Protein AF-A0A8S3KAW4-F1 (afdb_monomer_lite)

Radius of gyration: 13.32 Å; chains: 1; bounding box: 30×29×33 Å

Foldseek 3Di:
DQPPDDDPVSVVVVVVCCVVPVVQQLDFDPDQAFGQDGPLLVCLVVLPLVVNCVCQPDPSNVVCNVSQLPTFRPHPCCDPPHPHPQGGGSLSSCVSVVNVSNNVSSVVSPHDD

Organism: NCBI:txid392030

InterPro domains:
  IPR002110 Ankyrin repeat [PF12796] (11-111)
  IPR002110 Ankyrin repeat [PS50088] (86-113)
  IPR002110 Ankyrin repeat [SM00248] (35-64)
  IPR002110 Ankyrin repeat [SM00248] (86-113)
  IPR024862 Transient receptor potential cation channel subfamily V [PTHR10582] (2-113)
  IPR036770 Ankyrin repeat-containing domain superfamily [G3DSA:1.25.40.20] (3-113)
  IPR036770 Ankyrin repeat-containing domain superfamily [SSF48403] (9-112)

Secondary structure (DSSP, 8-state):
-----SSHHHHHHHHHHHHH-GGGGGPPP-SGGGTT--HHHHHHHTT-HHHHHHHHHSTTTGGGHHHHHT----SGGGSTTSTT---SSHHHHHHHTT-HHHHHHHHHTT---

Structure (mmCIF, N/CA/C/O backbone):
data_AF-A0A8S3KAW4-F1
#
_entry.id   AF-A0A8S3KAW4-F1
#
loop_
_atom_site.group_PDB
_atom_site.id
_atom_site.type_symbol
_atom_site.label_atom_id
_atom_site.label_alt_id
_atom_site.label_comp_id
_atom_site.label_asym_id
_atom_site.label_entity_id
_atom_site.label_seq_id
_atom_site.pdbx_PDB_ins_code
_atom_site.Cartn_x
_atom_site.Cartn_y
_atom_site.Cartn_z
_atom_site.occupancy
_atom_site.B_iso_or_equiv
_atom_site.auth_seq_id
_atom_site.auth_comp_id
_atom_site.auth_asym_id
_atom_site.auth_atom_id
_atom_site.pdbx_PDB_model_num
ATOM 1 N N . MET A 1 1 ? 3.262 -14.553 3.737 1.00 49.53 1 MET A N 1
ATOM 2 C CA . MET A 1 1 ? 2.425 -13.396 3.367 1.00 49.53 1 MET A CA 1
ATOM 3 C C . MET A 1 1 ? 0.978 -13.836 3.467 1.00 49.53 1 MET A C 1
ATOM 5 O O . MET A 1 1 ? 0.661 -14.893 2.932 1.00 49.53 1 MET A O 1
ATOM 9 N N . LEU A 1 2 ? 0.153 -13.136 4.248 1.00 50.53 2 LEU A N 1
ATOM 10 C CA . LEU A 1 2 ? -1.252 -13.494 4.440 1.00 50.53 2 LEU A CA 1
ATOM 11 C C . LEU A 1 2 ? -1.957 -13.409 3.080 1.00 50.53 2 LEU A C 1
ATOM 13 O O . LEU A 1 2 ? -2.076 -12.330 2.504 1.00 50.53 2 LEU A O 1
ATOM 17 N N . PHE A 1 3 ? -2.363 -14.551 2.533 1.00 52.41 3 PHE A N 1
ATOM 18 C CA . PHE A 1 3 ? -3.061 -14.595 1.257 1.00 52.41 3 PHE A CA 1
ATOM 19 C C . PHE A 1 3 ? -4.471 -14.024 1.445 1.00 52.41 3 PHE A C 1
ATOM 21 O O . PHE A 1 3 ? -5.386 -14.722 1.873 1.00 52.41 3 PHE A O 1
ATOM 28 N N . LEU A 1 4 ? -4.661 -12.753 1.090 1.00 55.81 4 LEU A N 1
ATOM 29 C CA . LEU A 1 4 ? -5.975 -12.137 0.875 1.00 55.81 4 LEU A CA 1
ATOM 30 C C . LEU A 1 4 ? -6.621 -12.676 -0.420 1.00 55.81 4 LEU A C 1
ATOM 32 O O . LEU A 1 4 ? -7.003 -11.894 -1.291 1.00 55.81 4 LEU A O 1
ATOM 36 N N . TYR A 1 5 ? -6.669 -13.999 -0.624 1.00 58.09 5 TYR A N 1
ATOM 37 C CA . TYR A 1 5 ? -7.032 -14.562 -1.926 1.00 58.09 5 TYR A CA 1
ATOM 38 C C . TYR A 1 5 ? -8.066 -15.687 -1.876 1.00 58.09 5 TYR A C 1
ATOM 40 O O . TYR A 1 5 ? -7.957 -16.621 -1.092 1.00 58.09 5 TYR A O 1
ATOM 48 N N . GLY A 1 6 ? -9.026 -15.606 -2.804 1.00 64.31 6 GLY A N 1
ATOM 49 C CA . GLY A 1 6 ? -9.788 -16.738 -3.334 1.00 64.31 6 GLY A CA 1
ATOM 50 C C . GLY A 1 6 ? -11.280 -16.709 -3.025 1.00 64.31 6 GLY A C 1
ATOM 51 O O . GLY A 1 6 ? -12.092 -16.865 -3.932 1.00 64.31 6 GLY A O 1
ATOM 52 N N . THR A 1 7 ? -11.653 -16.499 -1.762 1.00 78.81 7 THR A N 1
ATOM 53 C CA . THR A 1 7 ? -13.055 -16.551 -1.312 1.00 78.81 7 THR A CA 1
ATOM 54 C C . THR A 1 7 ? -13.301 -15.610 -0.135 1.00 78.81 7 THR A C 1
ATOM 56 O O . THR A 1 7 ? -12.367 -15.185 0.547 1.00 78.81 7 THR A O 1
ATOM 59 N N . GLU A 1 8 ? -14.572 -15.327 0.148 1.00 82.94 8 GLU A N 1
ATOM 60 C CA . GLU A 1 8 ? -14.992 -14.574 1.336 1.00 82.94 8 GLU A CA 1
ATOM 61 C C . GLU A 1 8 ? -14.454 -15.193 2.638 1.00 82.94 8 GLU A C 1
ATOM 63 O O . GLU A 1 8 ? -14.041 -14.484 3.553 1.00 82.94 8 GLU A O 1
ATOM 68 N N . THR A 1 9 ? -14.345 -16.522 2.691 1.00 86.25 9 THR A N 1
ATOM 69 C CA . THR A 1 9 ? -13.764 -17.247 3.825 1.00 86.25 9 THR A CA 1
ATOM 70 C C . THR A 1 9 ? -12.313 -16.844 4.093 1.00 86.25 9 THR A C 1
ATOM 72 O O . THR A 1 9 ? -11.962 -16.574 5.240 1.00 86.25 9 THR A O 1
ATOM 75 N N . HIS A 1 10 ? -11.474 -16.754 3.056 1.00 84.50 10 HIS A N 1
ATOM 76 C CA . HIS A 1 10 ? -10.073 -16.347 3.212 1.00 84.50 10 HIS A CA 1
ATOM 77 C C . HIS A 1 10 ? -9.960 -14.896 3.692 1.00 84.50 10 HIS A C 1
ATOM 79 O O . HIS A 1 10 ? -9.129 -14.593 4.547 1.00 84.50 10 HIS A O 1
ATOM 85 N N . LEU A 1 11 ? -10.835 -14.009 3.205 1.00 83.31 11 LEU A N 1
ATOM 86 C CA . LEU A 1 11 ? -10.895 -12.619 3.667 1.00 83.31 11 LEU A CA 1
ATOM 87 C C . LEU A 1 11 ? -11.319 -12.522 5.135 1.00 83.31 11 LEU A C 1
ATOM 89 O O . LEU A 1 11 ? -10.726 -11.756 5.891 1.00 83.31 11 LEU A O 1
ATOM 93 N N . ASN A 1 12 ? -12.297 -13.320 5.560 1.00 88.00 12 ASN A N 1
ATOM 94 C CA . ASN A 1 12 ? -12.745 -13.345 6.951 1.00 88.00 12 ASN A CA 1
ATOM 95 C C . ASN A 1 12 ? -11.654 -13.879 7.887 1.00 88.00 12 ASN A C 1
ATOM 97 O O . ASN A 1 12 ? -11.420 -13.291 8.943 1.00 88.00 12 ASN A O 1
ATOM 101 N N . MET A 1 13 ? -10.929 -14.927 7.482 1.00 88.12 13 MET A N 1
ATOM 102 C CA . MET A 1 13 ? -9.766 -15.411 8.234 1.00 88.12 13 MET A CA 1
ATOM 103 C C . MET A 1 13 ? -8.660 -14.355 8.309 1.00 88.12 13 MET A C 1
ATOM 105 O O . MET A 1 13 ? -8.087 -14.139 9.374 1.00 88.12 13 MET A O 1
ATOM 109 N N . ALA A 1 14 ? -8.382 -13.664 7.203 1.00 87.19 14 ALA A N 1
ATOM 110 C CA . ALA A 1 14 ? -7.378 -12.611 7.172 1.00 87.19 14 ALA A CA 1
ATOM 111 C C . ALA A 1 14 ? -7.727 -11.448 8.110 1.00 87.19 14 ALA A C 1
ATOM 113 O O . ALA A 1 14 ? -6.889 -11.027 8.904 1.00 87.19 14 ALA A O 1
ATOM 114 N N . ARG A 1 15 ? -8.981 -10.981 8.077 1.00 88.62 15 ARG A N 1
ATOM 115 C CA . ARG A 1 15 ? -9.478 -9.952 9.001 1.00 88.62 15 ARG A CA 1
ATOM 116 C C . ARG A 1 15 ? -9.367 -10.399 10.450 1.00 88.62 15 ARG A C 1
ATOM 118 O O . ARG A 1 15 ? -8.877 -9.638 11.272 1.00 88.62 15 ARG A O 1
ATOM 125 N N . TYR A 1 16 ? -9.759 -11.637 10.754 1.00 91.62 16 TYR A N 1
ATOM 126 C CA . TYR A 1 16 ? -9.624 -12.189 12.099 1.00 91.62 16 TYR A CA 1
ATOM 127 C C . TYR A 1 16 ? -8.167 -12.160 12.580 1.00 91.62 16 TYR A C 1
ATOM 129 O O . TYR A 1 16 ? -7.899 -11.736 13.703 1.00 91.62 16 TYR A O 1
ATOM 137 N N . LEU A 1 17 ? -7.217 -12.566 11.733 1.00 90.69 17 LEU A N 1
ATOM 138 C CA . LEU A 1 17 ? -5.796 -12.541 12.080 1.00 90.69 17 LEU A CA 1
ATOM 139 C C . LEU A 1 17 ? -5.286 -11.118 12.305 1.00 90.69 17 LEU A C 1
ATOM 141 O O . LEU A 1 17 ? -4.579 -10.899 13.277 1.00 90.69 17 LEU A O 1
ATOM 145 N N . ILE A 1 18 ? -5.679 -10.155 11.474 1.00 91.69 18 ILE A N 1
ATOM 146 C CA . ILE A 1 18 ? -5.269 -8.752 11.626 1.00 91.69 18 ILE A CA 1
ATOM 147 C C . ILE A 1 18 ? -5.863 -8.134 12.900 1.00 91.69 18 ILE A C 1
ATOM 149 O O . ILE A 1 18 ? -5.145 -7.478 13.643 1.00 91.69 18 ILE A O 1
ATOM 153 N N . ILE A 1 19 ? -7.131 -8.411 13.216 1.00 92.25 19 ILE A N 1
ATOM 154 C CA . ILE A 1 19 ? -7.777 -7.913 14.441 1.00 92.25 19 ILE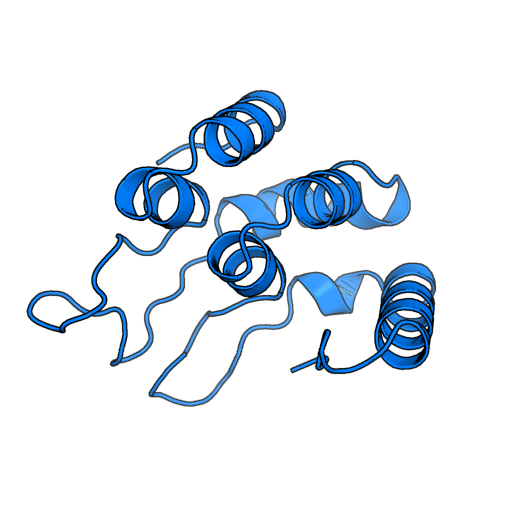 A CA 1
ATOM 155 C C . ILE A 1 19 ? -7.067 -8.441 15.697 1.00 92.25 19 ILE A C 1
ATOM 157 O O . ILE A 1 19 ? -6.862 -7.696 16.652 1.00 92.25 19 ILE A O 1
ATOM 161 N N . ASN A 1 20 ? -6.678 -9.720 15.704 1.00 93.81 20 ASN A N 1
ATOM 162 C CA . ASN A 1 20 ? -6.013 -10.338 16.857 1.00 93.81 20 ASN A CA 1
ATOM 163 C C . ASN A 1 20 ? -4.493 -10.090 16.887 1.00 93.81 20 ASN A C 1
ATOM 165 O O . ASN A 1 20 ? -3.879 -10.142 17.951 1.00 93.81 20 ASN A O 1
ATOM 169 N N . PHE A 1 21 ? -3.880 -9.831 15.731 1.00 92.94 21 PHE A N 1
ATOM 170 C CA . PHE A 1 21 ? -2.438 -9.669 15.546 1.00 92.94 21 PHE A CA 1
ATOM 171 C C . PHE A 1 21 ? -2.152 -8.518 14.565 1.00 92.94 21 PHE A C 1
ATOM 173 O O . PHE A 1 21 ? -1.679 -8.753 13.448 1.00 92.94 21 PHE A O 1
ATOM 180 N N . PRO A 1 22 ? -2.402 -7.257 14.953 1.00 90.81 22 PRO A N 1
ATOM 181 C CA . PRO A 1 22 ? -2.358 -6.125 14.024 1.00 90.81 22 PRO A CA 1
ATOM 182 C C . PRO A 1 22 ? -0.962 -5.861 13.451 1.00 90.81 22 PRO A C 1
ATOM 184 O O . PRO A 1 22 ? -0.845 -5.430 12.311 1.00 90.81 22 PRO A O 1
ATOM 187 N N . TYR A 1 23 ? 0.110 -6.255 14.153 1.00 90.31 23 TYR A N 1
ATOM 188 C CA . TYR A 1 23 ? 1.487 -6.191 13.636 1.00 90.31 23 TYR A CA 1
ATOM 189 C C . TYR A 1 23 ? 1.703 -6.972 12.326 1.00 90.31 23 TYR A C 1
ATOM 191 O O . TYR A 1 23 ? 2.710 -6.781 11.642 1.00 90.31 23 TYR A O 1
ATOM 199 N N . THR A 1 24 ? 0.788 -7.880 11.970 1.00 91.12 24 THR A N 1
ATOM 200 C CA . THR A 1 24 ? 0.881 -8.673 10.740 1.00 91.12 24 THR A CA 1
ATOM 201 C C . THR A 1 24 ? 0.749 -7.829 9.472 1.00 91.12 24 THR A C 1
ATOM 203 O O . THR A 1 24 ? 1.292 -8.223 8.440 1.00 91.12 24 THR A O 1
ATOM 206 N N . ILE A 1 25 ? 0.101 -6.658 9.532 1.00 92.31 25 ILE A N 1
ATOM 207 C CA . ILE A 1 25 ? -0.098 -5.785 8.360 1.00 92.31 25 ILE A CA 1
ATOM 208 C C . ILE A 1 25 ? 1.193 -5.110 7.886 1.00 92.31 25 ILE A C 1
ATOM 210 O O . ILE A 1 25 ? 1.292 -4.725 6.724 1.00 92.31 25 ILE A O 1
ATOM 214 N N . THR A 1 26 ? 2.203 -5.017 8.751 1.00 92.12 26 THR A N 1
ATOM 215 C CA . THR A 1 26 ? 3.505 -4.421 8.421 1.00 92.12 26 THR A CA 1
ATOM 216 C C . THR A 1 26 ? 4.587 -5.454 8.133 1.00 92.12 26 THR A C 1
ATOM 218 O O . THR A 1 26 ? 5.749 -5.106 7.928 1.00 92.12 26 THR A O 1
ATOM 221 N N . GLN A 1 27 ? 4.222 -6.738 8.098 1.00 92.81 27 GLN A N 1
ATOM 222 C CA . GLN A 1 27 ? 5.156 -7.801 7.754 1.00 92.81 27 GLN A CA 1
ATOM 223 C C . GLN A 1 27 ? 5.534 -7.712 6.281 1.00 92.81 27 GLN A C 1
ATOM 225 O O . GLN A 1 27 ? 4.686 -7.855 5.397 1.00 92.81 27 GLN A O 1
ATOM 230 N N . ILE A 1 28 ? 6.827 -7.521 6.043 1.00 93.25 28 ILE A N 1
ATOM 231 C CA . ILE A 1 28 ? 7.393 -7.458 4.704 1.00 93.25 28 ILE A CA 1
ATOM 232 C C . ILE A 1 28 ? 7.579 -8.853 4.111 1.00 93.25 28 ILE A C 1
ATOM 234 O O . ILE A 1 28 ? 7.846 -9.844 4.802 1.00 93.25 28 ILE A O 1
ATOM 238 N N . TYR A 1 29 ? 7.482 -8.931 2.793 1.00 92.06 29 TYR A N 1
ATOM 239 C CA . TYR A 1 29 ? 7.990 -10.069 2.057 1.00 92.06 29 TYR A CA 1
ATOM 240 C C . TYR A 1 29 ? 9.525 -10.051 2.085 1.00 92.06 29 TYR A C 1
ATOM 242 O O . TYR A 1 29 ? 10.153 -9.039 1.795 1.00 92.06 29 TYR A O 1
ATOM 250 N N . ASN A 1 30 ? 10.136 -11.178 2.459 1.00 91.38 30 ASN A N 1
ATOM 251 C CA . ASN A 1 30 ? 11.576 -11.259 2.748 1.00 91.38 30 ASN A CA 1
ATOM 252 C C . ASN A 1 30 ? 12.410 -11.881 1.617 1.00 91.38 30 ASN A C 1
ATOM 254 O O . ASN A 1 30 ? 13.610 -12.089 1.789 1.00 91.38 30 ASN A O 1
ATOM 258 N N . LYS A 1 31 ? 11.799 -12.258 0.489 1.00 91.75 31 LYS A N 1
ATOM 259 C CA . LYS A 1 31 ? 12.550 -12.793 -0.655 1.00 91.75 31 LYS A CA 1
ATOM 260 C C . LYS A 1 31 ? 12.854 -11.680 -1.641 1.00 91.75 31 LYS A C 1
ATOM 262 O O . LYS A 1 31 ? 12.057 -10.767 -1.805 1.00 91.75 31 LYS A O 1
ATOM 267 N N . GLU A 1 32 ? 13.988 -11.831 -2.311 1.00 91.69 32 GLU A N 1
ATOM 268 C CA . GLU A 1 32 ? 14.596 -10.848 -3.208 1.00 91.69 32 GLU A CA 1
ATOM 269 C C . GLU A 1 32 ? 13.630 -10.267 -4.251 1.00 91.69 32 GLU A C 1
ATOM 271 O O . GLU A 1 32 ? 13.658 -9.069 -4.508 1.00 91.69 32 GLU A O 1
ATOM 276 N N . GLU A 1 33 ? 12.742 -11.087 -4.815 1.00 90.69 33 GLU A N 1
ATOM 277 C CA . GLU A 1 33 ? 11.850 -10.670 -5.901 1.00 90.69 33 GLU A CA 1
ATOM 278 C C . GLU A 1 33 ? 10.870 -9.558 -5.495 1.00 90.69 33 GLU A C 1
ATOM 280 O O . GLU A 1 33 ? 10.806 -8.534 -6.170 1.00 90.69 33 GLU A O 1
ATOM 285 N N . TYR A 1 34 ? 10.177 -9.719 -4.364 1.00 91.81 34 TYR A N 1
ATOM 286 C CA . TYR A 1 34 ? 9.165 -8.774 -3.866 1.00 91.81 34 TYR A CA 1
ATOM 287 C C . TYR A 1 34 ? 9.550 -8.174 -2.512 1.00 91.81 34 TYR A C 1
ATOM 289 O O . TYR A 1 34 ? 8.689 -7.866 -1.692 1.00 91.81 34 TYR A O 1
ATOM 297 N N . TYR A 1 35 ? 10.849 -8.083 -2.230 1.00 93.94 35 TYR A N 1
ATOM 298 C CA . TYR A 1 35 ? 11.343 -7.627 -0.938 1.00 93.94 35 TYR A CA 1
ATOM 299 C C . TYR A 1 35 ? 10.698 -6.296 -0.516 1.00 93.94 35 TYR A C 1
ATOM 301 O O . TYR A 1 35 ? 10.559 -5.381 -1.329 1.00 93.94 35 TYR A O 1
ATOM 309 N N . GLY A 1 36 ? 10.282 -6.202 0.748 1.00 93.25 36 GLY A N 1
ATOM 310 C CA . GLY A 1 36 ? 9.668 -4.989 1.300 1.00 93.25 36 GLY A CA 1
ATOM 311 C C . GLY A 1 36 ? 8.174 -4.815 0.995 1.00 93.25 36 GLY A C 1
ATOM 312 O O . GLY A 1 36 ? 7.525 -3.969 1.607 1.00 93.25 36 GLY A O 1
ATOM 313 N N . GLU A 1 37 ? 7.586 -5.642 0.123 1.00 93.88 37 GLU A N 1
ATOM 314 C CA . GLU A 1 37 ? 6.144 -5.612 -0.135 1.00 93.88 37 GLU A CA 1
ATOM 315 C C . GLU A 1 37 ? 5.354 -5.989 1.133 1.00 93.88 37 GLU A C 1
ATOM 317 O O . GLU A 1 37 ? 5.677 -6.957 1.824 1.00 93.88 37 GLU A O 1
ATOM 322 N N . ILE A 1 38 ? 4.287 -5.238 1.416 1.00 94.00 38 ILE A N 1
ATOM 323 C CA . ILE A 1 38 ? 3.370 -5.455 2.547 1.00 94.00 38 ILE A CA 1
ATOM 324 C C . ILE A 1 38 ? 1.931 -5.606 2.047 1.00 94.00 38 ILE A C 1
ATOM 326 O O . ILE A 1 38 ? 1.636 -5.373 0.874 1.00 94.00 38 ILE A O 1
ATOM 330 N N . VAL A 1 39 ? 1.002 -5.943 2.947 1.00 93.44 39 VAL A N 1
ATOM 331 C CA . VAL A 1 39 ? -0.415 -6.157 2.600 1.00 93.44 39 VAL A CA 1
ATOM 332 C C . VAL A 1 39 ? -1.069 -4.937 1.935 1.00 93.44 39 VAL A C 1
ATOM 334 O O . VAL A 1 39 ? -1.925 -5.104 1.065 1.00 93.44 39 VAL A O 1
ATOM 337 N N . LEU A 1 40 ? -0.634 -3.720 2.285 1.00 95.00 40 LEU A N 1
ATOM 338 C CA . LEU A 1 40 ? -1.142 -2.489 1.683 1.00 95.00 40 LEU A CA 1
ATOM 339 C C . LEU A 1 40 ? -0.817 -2.404 0.183 1.00 95.00 40 LEU A C 1
ATOM 341 O O . LEU A 1 40 ? -1.715 -2.133 -0.610 1.00 95.00 40 LEU A O 1
ATOM 345 N N . HIS A 1 41 ? 0.419 -2.715 -0.224 1.00 93.75 41 HIS A N 1
ATOM 346 C CA . HIS A 1 41 ? 0.809 -2.764 -1.639 1.00 93.75 41 HIS A CA 1
ATOM 347 C C . HIS A 1 41 ? -0.087 -3.727 -2.427 1.00 93.75 41 HIS A C 1
ATOM 349 O O . HIS A 1 41 ? -0.610 -3.379 -3.487 1.00 93.75 41 HIS A O 1
ATOM 355 N N . ILE A 1 42 ? -0.362 -4.907 -1.862 1.00 91.69 42 ILE A N 1
ATOM 356 C CA . ILE A 1 42 ? -1.252 -5.895 -2.481 1.00 91.69 42 ILE A CA 1
ATOM 357 C C . ILE A 1 42 ? -2.673 -5.338 -2.620 1.00 91.69 42 ILE A C 1
ATOM 359 O O . ILE A 1 42 ? -3.275 -5.477 -3.685 1.00 91.69 42 ILE A O 1
ATOM 363 N N . ALA A 1 43 ? -3.224 -4.697 -1.584 1.00 93.00 43 ALA A N 1
ATOM 364 C CA . ALA A 1 43 ? -4.567 -4.112 -1.638 1.00 93.00 43 ALA A CA 1
ATOM 365 C C . ALA A 1 43 ? -4.693 -3.052 -2.751 1.00 93.00 43 ALA A C 1
ATOM 367 O O . ALA A 1 43 ? -5.705 -3.022 -3.460 1.00 93.00 43 ALA A O 1
ATOM 368 N N . ILE A 1 44 ? -3.640 -2.253 -2.953 1.00 94.62 44 ILE A N 1
ATOM 369 C CA . ILE A 1 44 ? -3.546 -1.256 -4.025 1.00 94.62 44 ILE A CA 1
ATOM 370 C C . ILE A 1 44 ? -3.488 -1.942 -5.390 1.00 94.62 44 ILE A C 1
ATOM 372 O O . ILE A 1 44 ? -4.300 -1.636 -6.260 1.00 94.62 44 ILE A O 1
ATOM 376 N N . ILE A 1 45 ? -2.604 -2.924 -5.589 1.00 91.81 45 ILE A N 1
ATOM 377 C CA . ILE A 1 45 ? -2.516 -3.671 -6.857 1.00 91.81 45 ILE A CA 1
ATOM 378 C C . ILE A 1 45 ? -3.835 -4.392 -7.184 1.00 91.81 45 ILE A C 1
ATOM 380 O O . ILE A 1 45 ? -4.222 -4.493 -8.349 1.00 91.81 45 ILE A O 1
ATOM 384 N N . LYS A 1 46 ? -4.577 -4.847 -6.167 1.00 90.12 46 LYS A N 1
ATOM 385 C CA . LYS A 1 46 ? -5.909 -5.453 -6.323 1.00 90.12 46 LYS A CA 1
ATOM 386 C C . LYS A 1 46 ? -7.039 -4.451 -6.551 1.00 90.12 46 LYS A C 1
ATOM 388 O O . LYS A 1 46 ? -8.172 -4.886 -6.746 1.00 90.12 46 LYS A O 1
ATOM 393 N N . ARG A 1 47 ? -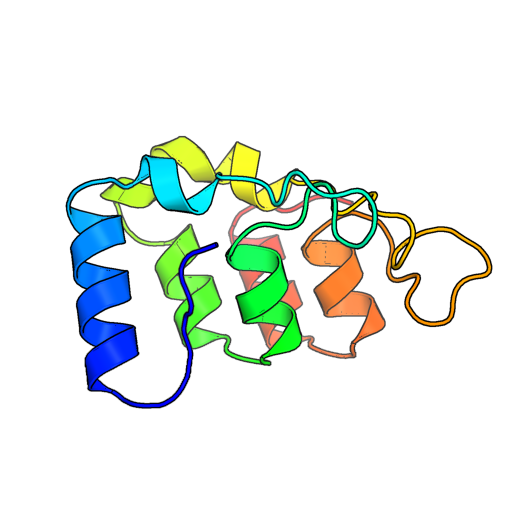6.755 -3.149 -6.564 1.00 94.12 47 ARG A N 1
ATOM 394 C CA . ARG A 1 47 ? -7.739 -2.081 -6.772 1.00 94.12 47 ARG A CA 1
ATOM 395 C C . ARG A 1 47 ? -8.905 -2.127 -5.789 1.00 94.12 47 ARG A C 1
ATOM 397 O O . ARG A 1 47 ? -10.054 -1.910 -6.167 1.00 94.12 47 ARG A O 1
ATOM 404 N N . ASN A 1 48 ? -8.613 -2.445 -4.528 1.00 92.62 48 ASN A N 1
ATOM 405 C CA . ASN A 1 48 ? -9.626 -2.595 -3.489 1.00 92.62 48 ASN A CA 1
ATOM 406 C C . ASN A 1 48 ? -9.589 -1.407 -2.507 1.00 92.62 48 ASN A C 1
ATOM 408 O O . ASN A 1 48 ? -8.952 -1.514 -1.457 1.00 92.62 48 ASN A O 1
ATOM 412 N N . PRO A 1 49 ? -10.270 -0.284 -2.815 1.00 94.81 49 PRO A N 1
ATOM 413 C CA . PRO A 1 49 ? -10.272 0.898 -1.952 1.00 94.81 49 PRO A CA 1
ATOM 414 C C . PRO A 1 49 ? -10.854 0.602 -0.568 1.00 94.81 49 PRO A C 1
ATOM 416 O O . PRO A 1 49 ? -10.321 1.078 0.424 1.00 94.81 49 PRO A O 1
ATOM 419 N N . THR A 1 50 ? -11.877 -0.252 -0.477 1.00 93.25 50 THR A N 1
ATOM 420 C CA . THR A 1 50 ? -12.486 -0.640 0.802 1.00 93.25 50 THR A CA 1
ATOM 421 C C . THR A 1 50 ? -11.490 -1.350 1.717 1.00 93.25 50 THR A C 1
ATOM 423 O O . THR A 1 50 ? -11.479 -1.114 2.921 1.00 93.25 50 THR A O 1
ATOM 426 N N . MET A 1 51 ? -10.629 -2.211 1.165 1.00 91.81 51 MET A N 1
ATOM 427 C CA . MET A 1 51 ? -9.566 -2.849 1.945 1.00 91.81 51 MET A CA 1
ATOM 428 C C . MET A 1 51 ? -8.495 -1.840 2.364 1.00 91.81 51 MET A C 1
ATOM 430 O O . MET A 1 51 ? -8.024 -1.910 3.493 1.00 91.81 51 MET A O 1
ATOM 434 N N . VAL A 1 52 ? -8.127 -0.899 1.488 1.00 95.12 52 VAL A N 1
ATOM 435 C CA . VAL A 1 52 ? -7.169 0.169 1.822 1.00 95.12 52 VAL A CA 1
ATOM 436 C C . VAL A 1 52 ? -7.701 1.030 2.972 1.00 95.12 52 VAL A C 1
ATOM 438 O O . VAL A 1 52 ? -6.998 1.226 3.958 1.00 95.12 52 VAL A O 1
ATOM 441 N N . GLU A 1 53 ? -8.955 1.480 2.901 1.00 95.38 53 GLU A N 1
ATOM 442 C CA . GLU A 1 53 ? -9.589 2.242 3.984 1.00 95.38 53 GLU A CA 1
ATOM 443 C C . GLU A 1 53 ? -9.648 1.449 5.289 1.00 95.38 53 GLU A C 1
ATOM 445 O O . GLU A 1 53 ? -9.362 1.999 6.348 1.00 95.38 53 GLU A O 1
ATOM 450 N N . TRP A 1 54 ? -9.967 0.156 5.225 1.00 94.12 54 TRP A N 1
ATOM 451 C CA . TRP A 1 54 ? -10.015 -0.706 6.405 1.00 94.12 54 TRP A CA 1
ATOM 452 C C . TRP A 1 54 ? -8.626 -0.910 7.040 1.00 94.12 54 TRP A C 1
ATOM 454 O O . TRP A 1 54 ? -8.466 -0.804 8.255 1.00 94.12 54 TRP A O 1
ATOM 464 N N . LEU A 1 55 ? -7.585 -1.130 6.234 1.00 94.25 55 LEU A N 1
ATOM 465 C CA . LEU A 1 55 ? -6.211 -1.287 6.730 1.00 94.25 55 LEU A CA 1
ATOM 466 C C . LEU A 1 55 ? -5.672 -0.017 7.412 1.00 94.25 55 LEU A C 1
ATOM 468 O O . LEU A 1 55 ? -4.886 -0.121 8.353 1.00 94.25 55 LEU A O 1
ATOM 472 N N . LEU A 1 56 ? -6.087 1.168 6.958 1.00 95.19 56 LEU A N 1
ATOM 473 C CA . LEU A 1 56 ? -5.596 2.454 7.473 1.00 95.19 56 LEU A CA 1
ATOM 474 C C . LEU A 1 56 ? -6.498 3.062 8.561 1.00 95.19 56 LEU A C 1
ATOM 476 O O . LEU A 1 56 ? -6.017 3.801 9.419 1.00 95.19 56 LEU A O 1
ATOM 480 N N . GLY A 1 57 ? -7.803 2.783 8.521 1.00 93.25 57 GLY A N 1
ATOM 481 C CA . GLY A 1 57 ? -8.815 3.467 9.330 1.00 93.25 57 GLY A CA 1
ATOM 482 C C . GLY A 1 57 ? -9.172 2.790 10.651 1.00 93.25 57 GLY A C 1
ATOM 483 O O . GLY A 1 57 ? -9.638 3.463 11.572 1.00 93.25 57 GLY A O 1
ATOM 484 N N . GLU A 1 58 ? -8.958 1.481 10.764 1.00 93.44 58 GLU A N 1
ATOM 485 C CA . GLU A 1 58 ? -9.330 0.719 11.956 1.00 93.44 58 GLU A CA 1
ATOM 486 C C . GLU A 1 58 ? -8.465 1.071 13.174 1.00 93.44 58 GLU A C 1
ATOM 488 O O . GLU A 1 58 ? -7.242 1.183 13.082 1.00 93.44 58 GLU A O 1
ATOM 493 N N . GLU A 1 59 ? -9.095 1.182 14.348 1.00 91.56 59 GLU A N 1
ATOM 494 C CA . GLU A 1 59 ? -8.454 1.632 15.596 1.00 91.56 59 GLU A CA 1
ATOM 495 C C . GLU A 1 59 ? -7.197 0.816 15.943 1.00 91.56 59 GLU A C 1
ATOM 497 O O . GLU A 1 59 ? -6.161 1.371 16.305 1.00 91.56 59 GLU A O 1
ATOM 502 N N . HIS A 1 60 ? -7.269 -0.506 15.762 1.00 89.56 60 HIS A N 1
ATOM 503 C CA . HIS A 1 60 ? -6.182 -1.442 16.051 1.00 89.56 60 HIS A CA 1
ATOM 504 C C . HIS A 1 60 ? -5.023 -1.372 15.041 1.00 89.56 60 HIS A C 1
ATOM 506 O O . HIS A 1 60 ? -3.929 -1.848 15.341 1.00 89.56 60 HIS A O 1
ATOM 512 N N . ASN A 1 61 ? -5.231 -0.741 13.880 1.00 91.38 61 ASN A N 1
ATOM 513 C CA . ASN A 1 61 ? -4.219 -0.582 12.834 1.00 91.38 61 ASN A CA 1
ATOM 514 C C . ASN A 1 61 ? -3.541 0.797 12.866 1.00 91.38 61 ASN A C 1
ATOM 516 O O . ASN A 1 61 ? -2.447 0.946 12.320 1.00 91.38 61 ASN A O 1
ATOM 520 N N . LYS A 1 62 ? -4.132 1.794 13.543 1.00 91.50 62 LYS A N 1
ATOM 521 C CA . LYS A 1 62 ? -3.608 3.175 13.611 1.00 91.50 62 LYS A CA 1
ATOM 522 C C . LYS A 1 62 ? -2.167 3.260 14.114 1.00 91.50 62 LYS A C 1
ATOM 524 O O . LYS A 1 62 ? -1.406 4.088 13.625 1.00 91.50 62 LYS A O 1
ATOM 529 N N . ALA A 1 63 ? -1.770 2.381 15.037 1.00 93.88 63 ALA A N 1
ATOM 530 C CA . ALA A 1 63 ? -0.397 2.317 15.552 1.00 93.88 63 ALA A CA 1
ATOM 531 C C . ALA A 1 63 ? 0.653 2.004 14.466 1.00 93.88 63 ALA A C 1
ATOM 533 O O . ALA A 1 63 ? 1.830 2.299 14.640 1.00 93.88 63 ALA A O 1
ATOM 534 N N . TYR A 1 64 ? 0.225 1.425 13.344 1.00 94.38 64 TYR A N 1
ATOM 535 C CA . TYR A 1 64 ? 1.072 1.029 12.223 1.00 94.38 64 TYR A CA 1
ATOM 536 C C . TYR A 1 64 ? 0.900 1.939 11.007 1.00 94.38 64 TYR A C 1
ATOM 538 O O . TYR A 1 64 ? 1.473 1.657 9.958 1.00 94.38 64 TYR A O 1
ATOM 546 N N . LEU A 1 65 ? 0.097 3.003 11.113 1.00 94.12 65 LEU A N 1
ATOM 547 C CA . LEU A 1 65 ? -0.264 3.858 9.985 1.00 94.12 65 LEU A CA 1
ATOM 548 C C . LEU A 1 65 ? 0.973 4.414 9.275 1.00 94.12 65 LEU A C 1
ATOM 550 O O . LEU A 1 65 ? 1.124 4.225 8.074 1.00 94.12 65 LEU A O 1
ATOM 554 N N . GLU A 1 66 ? 1.885 5.029 10.025 1.00 94.00 66 GLU A N 1
ATOM 555 C CA . GLU A 1 66 ? 3.116 5.597 9.471 1.00 94.00 66 GLU A CA 1
ATOM 556 C C . GLU A 1 66 ? 3.962 4.528 8.770 1.00 94.00 66 GLU A C 1
ATOM 558 O O . GLU A 1 66 ? 4.374 4.718 7.628 1.00 94.00 66 GLU A O 1
ATOM 563 N N . GLN A 1 67 ? 4.144 3.362 9.400 1.00 93.81 67 GLN A N 1
ATOM 564 C CA . GLN A 1 67 ? 4.897 2.249 8.816 1.00 93.81 67 GLN A CA 1
ATOM 565 C C . GLN A 1 67 ? 4.241 1.718 7.533 1.00 93.81 67 GLN A C 1
ATOM 567 O O . GLN A 1 67 ? 4.938 1.352 6.591 1.00 93.81 67 GLN A O 1
ATOM 572 N N . GLN A 1 68 ? 2.908 1.674 7.479 1.00 94.69 68 GLN A N 1
ATOM 573 C CA . GLN A 1 68 ? 2.176 1.277 6.280 1.00 94.69 68 GLN A CA 1
ATOM 574 C C . GLN A 1 68 ? 2.357 2.300 5.153 1.00 94.69 68 GLN A C 1
ATOM 576 O O . GLN A 1 68 ? 2.643 1.907 4.027 1.00 94.69 68 GLN A O 1
ATOM 581 N N . LEU A 1 69 ? 2.232 3.598 5.441 1.00 95.31 69 LEU A N 1
ATOM 582 C CA . LEU A 1 69 ? 2.324 4.662 4.435 1.00 95.31 69 LEU A CA 1
ATOM 583 C C . LEU A 1 69 ? 3.747 4.858 3.893 1.00 95.31 69 LEU A C 1
ATOM 585 O O . LEU A 1 69 ? 3.905 5.203 2.726 1.00 95.31 69 LEU A O 1
ATOM 589 N N . THR A 1 70 ? 4.761 4.608 4.723 1.00 94.31 70 THR A N 1
ATOM 590 C CA . THR A 1 70 ? 6.189 4.760 4.384 1.00 94.31 70 THR A CA 1
ATOM 591 C C . THR A 1 70 ? 6.863 3.458 3.954 1.00 94.31 70 THR A C 1
ATOM 593 O O . THR A 1 70 ? 8.062 3.449 3.678 1.00 94.31 70 THR A O 1
ATOM 596 N N . SER A 1 71 ? 6.122 2.345 3.898 1.00 93.75 71 SER A N 1
ATOM 597 C CA . SER A 1 71 ? 6.682 1.063 3.463 1.00 93.75 71 SER A CA 1
ATOM 598 C C . SER A 1 71 ? 7.248 1.157 2.043 1.00 93.75 71 SER A C 1
ATOM 600 O O . SER A 1 71 ? 6.681 1.842 1.198 1.00 93.75 71 SER A O 1
ATOM 602 N N . ALA A 1 72 ? 8.355 0.460 1.793 1.00 93.75 72 ALA A N 1
ATOM 603 C CA . ALA A 1 72 ? 9.066 0.505 0.522 1.00 93.75 72 ALA A CA 1
ATOM 604 C C . ALA A 1 72 ? 9.166 -0.900 -0.084 1.00 93.75 72 ALA A C 1
ATOM 606 O O . ALA A 1 72 ? 9.828 -1.776 0.477 1.00 93.75 72 ALA A O 1
ATOM 607 N N . ALA A 1 73 ? 8.522 -1.116 -1.229 1.00 93.12 73 ALA A N 1
ATOM 608 C CA . ALA A 1 73 ? 8.667 -2.331 -2.022 1.00 93.12 73 ALA A CA 1
ATOM 609 C C . ALA A 1 73 ? 9.900 -2.208 -2.938 1.00 93.12 73 ALA A C 1
ATOM 611 O O . ALA A 1 73 ? 9.813 -1.681 -4.043 1.00 93.12 73 ALA A O 1
ATOM 612 N N . SER A 1 74 ? 11.054 -2.689 -2.466 1.00 91.88 74 SER A N 1
ATOM 613 C CA . SER A 1 74 ? 12.373 -2.531 -3.112 1.00 91.88 74 SER A CA 1
ATOM 614 C C . SER A 1 74 ? 12.954 -3.825 -3.702 1.00 91.88 74 SER A C 1
ATOM 616 O O . SER A 1 74 ? 14.124 -3.889 -4.093 1.00 91.88 74 SER A O 1
ATOM 618 N N . GLY A 1 75 ? 12.138 -4.878 -3.781 1.00 91.19 75 GLY A N 1
ATOM 619 C CA . GLY A 1 75 ? 12.493 -6.128 -4.448 1.00 91.19 75 GLY A CA 1
ATOM 620 C C . GLY A 1 75 ? 12.905 -5.944 -5.908 1.00 91.19 75 GLY A C 1
ATOM 621 O O . GLY A 1 75 ? 12.529 -4.974 -6.562 1.00 91.19 75 GLY A O 1
ATOM 622 N N . VAL A 1 76 ? 13.657 -6.909 -6.444 1.00 91.75 76 VAL A N 1
ATOM 623 C CA . VAL A 1 76 ? 14.212 -6.863 -7.812 1.00 91.75 76 VAL A CA 1
ATOM 624 C C . VAL A 1 76 ? 13.129 -6.677 -8.876 1.00 91.75 76 VAL A C 1
ATOM 626 O O . VAL A 1 76 ? 13.410 -6.134 -9.940 1.00 91.75 76 VAL A O 1
ATOM 629 N N . PHE A 1 77 ? 11.889 -7.082 -8.603 1.00 89.06 77 PHE A N 1
ATOM 630 C CA . PHE A 1 77 ? 10.753 -6.850 -9.491 1.00 89.06 77 PHE A CA 1
ATOM 631 C C . PHE A 1 77 ? 10.371 -5.362 -9.626 1.00 89.06 77 PHE A C 1
ATOM 633 O O . PHE A 1 77 ? 9.937 -4.939 -10.699 1.00 89.06 77 PHE A O 1
ATOM 640 N N . PHE A 1 78 ? 10.577 -4.577 -8.566 1.00 88.81 78 PHE A N 1
ATOM 641 C CA . PHE A 1 78 ? 10.182 -3.172 -8.439 1.00 88.81 78 PHE A CA 1
ATOM 642 C C . PHE A 1 78 ? 11.332 -2.186 -8.672 1.00 88.81 78 PHE A C 1
ATOM 644 O O . PHE A 1 78 ? 11.197 -1.014 -8.346 1.00 88.81 78 PHE A O 1
ATOM 651 N N . GLN A 1 79 ? 12.473 -2.632 -9.202 1.00 88.12 79 GLN A N 1
ATOM 652 C CA . GLN A 1 79 ? 13.635 -1.770 -9.444 1.00 88.12 79 GLN A CA 1
ATOM 653 C C . GLN A 1 79 ? 13.539 -0.997 -10.764 1.00 88.12 79 GLN A C 1
ATOM 655 O O . GLN A 1 79 ? 12.848 -1.399 -11.701 1.00 88.12 79 GLN A O 1
ATOM 660 N N . GLU A 1 80 ? 14.275 0.110 -10.857 1.00 85.38 80 GLU A N 1
ATOM 661 C CA . GLU A 1 80 ? 14.370 0.905 -12.081 1.00 85.38 80 GLU A CA 1
ATOM 662 C C . GLU A 1 80 ? 14.834 0.046 -13.275 1.00 85.38 80 GLU A C 1
ATOM 664 O O . GLU A 1 80 ? 15.669 -0.852 -13.149 1.00 85.38 80 GLU A O 1
ATOM 669 N N . GLY A 1 81 ? 14.252 0.288 -14.452 1.00 83.81 81 GLY A N 1
ATOM 670 C CA . GLY A 1 81 ? 14.526 -0.496 -15.661 1.00 83.81 81 GLY A CA 1
ATOM 671 C C . GLY A 1 81 ? 13.817 -1.855 -15.715 1.00 83.81 81 GLY A C 1
ATOM 672 O O . GLY A 1 81 ? 13.962 -2.580 -16.702 1.00 83.81 81 GLY A O 1
ATOM 673 N N . ARG A 1 82 ? 13.023 -2.210 -14.697 1.00 85.25 82 ARG A N 1
ATOM 674 C CA . ARG A 1 82 ? 12.160 -3.399 -14.702 1.00 85.25 82 ARG A CA 1
ATOM 675 C C . ARG A 1 82 ? 10.737 -3.057 -15.156 1.00 85.25 82 ARG A C 1
ATOM 677 O O . ARG A 1 82 ? 10.325 -1.901 -15.071 1.00 85.25 82 ARG A O 1
ATOM 684 N N . PRO A 1 83 ? 9.949 -4.051 -15.617 1.00 78.44 83 PRO A N 1
ATOM 685 C CA . PRO A 1 83 ? 8.604 -3.807 -16.144 1.00 78.44 83 PRO A CA 1
ATOM 686 C C . PRO A 1 83 ? 7.622 -3.180 -15.147 1.00 78.44 83 PRO A C 1
ATOM 688 O O . PRO A 1 83 ? 6.599 -2.644 -15.561 1.00 78.44 83 PRO A O 1
ATOM 691 N N . CYS A 1 84 ? 7.887 -3.297 -13.845 1.00 81.69 84 CYS A N 1
ATOM 692 C CA . CYS A 1 84 ? 6.976 -2.897 -12.774 1.00 81.69 84 CYS A CA 1
ATOM 693 C C . CYS A 1 84 ? 7.647 -1.931 -11.789 1.00 81.69 84 CYS A C 1
ATOM 695 O O . CYS A 1 84 ? 7.547 -2.099 -10.578 1.00 81.69 84 CYS A O 1
ATOM 697 N N . TYR A 1 85 ? 8.331 -0.915 -12.319 1.00 86.44 85 TYR A N 1
ATOM 698 C CA . TYR A 1 85 ? 8.790 0.222 -11.525 1.00 86.44 85 TYR A CA 1
ATOM 699 C C . TYR A 1 85 ? 7.654 1.241 -11.357 1.00 86.44 85 TYR A C 1
ATOM 701 O O . TYR A 1 85 ? 7.255 1.897 -12.321 1.00 86.44 85 TYR A O 1
ATOM 709 N N . TYR A 1 86 ? 7.133 1.368 -10.136 1.00 84.38 86 TYR A N 1
ATOM 710 C CA . TYR A 1 86 ? 6.058 2.307 -9.785 1.00 84.38 86 TYR A CA 1
ATOM 711 C C . TYR A 1 86 ? 6.502 3.359 -8.764 1.00 84.38 86 TYR A C 1
ATOM 713 O O . TYR A 1 86 ? 5.664 4.065 -8.216 1.00 84.38 86 TYR A O 1
ATOM 721 N N . GLY A 1 87 ? 7.804 3.436 -8.476 1.00 84.75 87 GLY A N 1
ATOM 722 C CA . GLY A 1 87 ? 8.300 3.935 -7.194 1.00 84.75 87 GLY A CA 1
ATOM 723 C C . GLY A 1 87 ? 8.199 2.861 -6.106 1.00 84.75 87 GLY A C 1
ATOM 724 O O . GLY A 1 87 ? 7.680 1.775 -6.354 1.00 84.75 87 GLY A O 1
ATOM 725 N N . GLU A 1 88 ? 8.722 3.146 -4.914 1.00 88.44 88 GLU A N 1
ATOM 726 C CA . GLU A 1 88 ? 8.778 2.163 -3.819 1.00 88.44 88 GLU A CA 1
ATOM 727 C C . GLU A 1 88 ? 7.588 2.270 -2.854 1.00 88.44 88 GLU A C 1
ATOM 729 O O . GLU A 1 88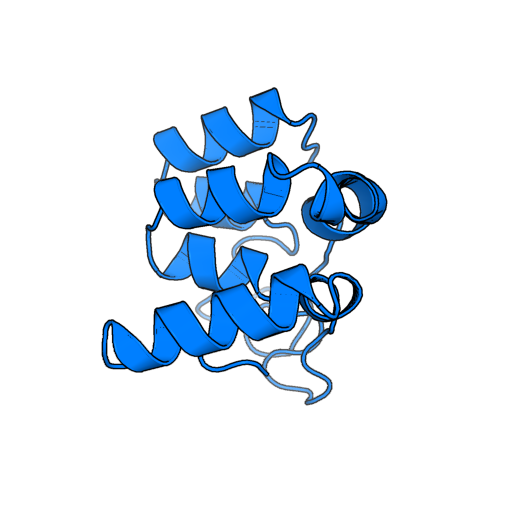 ? 7.300 1.309 -2.149 1.00 88.44 88 GLU A O 1
ATOM 734 N N . THR A 1 89 ? 6.888 3.411 -2.818 1.00 93.50 89 THR A N 1
ATOM 735 C CA . THR A 1 89 ? 5.869 3.708 -1.798 1.00 93.50 89 THR A CA 1
ATOM 736 C C . THR A 1 89 ? 4.442 3.344 -2.238 1.00 93.50 89 THR A C 1
ATOM 738 O O . THR A 1 89 ? 4.124 3.385 -3.434 1.00 93.50 89 THR A O 1
ATOM 741 N N . PRO A 1 90 ? 3.515 3.080 -1.292 1.00 95.06 90 PRO A N 1
ATOM 742 C CA . PRO A 1 90 ? 2.103 2.833 -1.590 1.00 95.06 90 PRO A CA 1
ATOM 743 C C . PRO A 1 90 ? 1.447 3.943 -2.422 1.00 95.06 90 PRO A C 1
ATOM 745 O O . PRO A 1 90 ? 0.655 3.667 -3.326 1.00 95.06 90 PRO A O 1
ATOM 748 N N . LEU A 1 91 ? 1.784 5.206 -2.145 1.00 95.56 91 LEU A N 1
ATOM 749 C CA . LEU A 1 91 ? 1.252 6.343 -2.894 1.00 95.56 91 LEU A CA 1
ATOM 750 C C . LEU A 1 91 ? 1.737 6.325 -4.348 1.00 95.56 91 LEU A C 1
ATOM 752 O O . LEU A 1 91 ? 0.930 6.501 -5.261 1.00 95.56 91 LEU A O 1
ATOM 756 N N . ALA A 1 92 ? 3.021 6.038 -4.570 1.00 93.94 92 ALA A N 1
ATOM 757 C CA . ALA A 1 92 ? 3.582 5.923 -5.910 1.00 93.94 92 ALA A CA 1
ATOM 758 C C . ALA A 1 92 ? 2.913 4.777 -6.698 1.00 93.94 92 ALA A C 1
ATOM 760 O O . ALA A 1 92 ? 2.462 4.983 -7.826 1.00 93.94 92 ALA A O 1
ATOM 761 N N . PHE A 1 93 ? 2.681 3.625 -6.054 1.00 93.88 93 PHE A N 1
ATOM 762 C CA . PHE A 1 93 ? 1.906 2.518 -6.627 1.00 93.88 93 PHE A CA 1
ATOM 763 C C . PHE A 1 93 ? 0.503 2.956 -7.071 1.00 93.88 93 PHE A C 1
ATOM 765 O O . PHE A 1 93 ? 0.094 2.660 -8.198 1.00 93.88 93 PHE A O 1
ATOM 772 N N . ALA A 1 94 ? -0.247 3.665 -6.220 1.00 95.62 94 ALA A N 1
ATOM 773 C CA . ALA A 1 94 ? -1.599 4.127 -6.545 1.00 95.62 94 ALA A CA 1
ATOM 774 C C . ALA A 1 94 ? -1.607 5.118 -7.725 1.00 95.62 94 ALA A C 1
ATOM 776 O O . ALA A 1 94 ? -2.440 5.003 -8.631 1.00 95.62 94 ALA A O 1
ATOM 777 N N . CYS A 1 95 ? -0.644 6.042 -7.756 1.00 94.56 95 CYS A N 1
ATOM 778 C CA . CYS A 1 95 ? -0.478 7.015 -8.834 1.00 94.56 95 CYS A CA 1
ATOM 779 C C . CYS A 1 95 ? -0.101 6.343 -10.165 1.00 94.56 95 CYS A C 1
ATOM 781 O O . CYS A 1 95 ? -0.783 6.540 -11.172 1.00 94.56 95 CYS A O 1
ATOM 783 N N . CYS A 1 96 ? 0.930 5.493 -10.178 1.00 93.12 96 CYS A N 1
ATOM 784 C CA . CYS A 1 96 ? 1.423 4.831 -11.391 1.00 93.12 96 CYS A CA 1
ATOM 785 C C . CYS A 1 96 ? 0.426 3.827 -11.985 1.00 93.12 96 CYS A C 1
ATOM 787 O O . CYS A 1 96 ? 0.461 3.552 -13.183 1.00 93.12 96 CYS A O 1
ATOM 789 N N . THR A 1 97 ? -0.494 3.299 -11.176 1.00 92.31 97 THR A N 1
ATOM 790 C CA . THR A 1 97 ? -1.540 2.368 -11.631 1.00 92.31 97 THR A CA 1
ATOM 791 C C . THR A 1 97 ? -2.874 3.049 -11.975 1.00 92.31 97 THR A C 1
ATOM 793 O O . THR A 1 97 ? -3.853 2.357 -12.290 1.00 92.31 97 THR A O 1
ATOM 796 N N . ASN A 1 98 ? -2.909 4.392 -11.983 1.00 94.50 98 ASN A N 1
ATOM 797 C CA . ASN A 1 98 ? -4.071 5.233 -12.297 1.00 94.50 98 ASN A CA 1
ATOM 798 C C . ASN A 1 98 ? -5.277 4.964 -11.372 1.00 94.50 98 ASN A C 1
ATOM 800 O O . ASN A 1 98 ? -6.392 4.705 -11.834 1.00 94.50 98 ASN A O 1
ATOM 804 N N . GLN A 1 99 ? -5.042 4.965 -10.057 1.00 95.75 99 GLN A N 1
ATOM 805 C CA . GLN A 1 99 ? -6.045 4.679 -9.025 1.00 95.75 99 GLN A CA 1
ATOM 806 C C . GLN A 1 99 ? -6.284 5.895 -8.125 1.00 95.75 99 GLN A C 1
ATOM 808 O O . GLN A 1 99 ? -5.938 5.900 -6.944 1.00 95.75 99 GLN A O 1
ATOM 813 N N . TRP A 1 100 ? -6.885 6.939 -8.699 1.00 95.12 100 TRP A N 1
ATOM 814 C CA . TRP A 1 100 ? -7.093 8.226 -8.023 1.00 95.12 100 TRP A CA 1
ATOM 815 C C . TRP A 1 100 ? -7.884 8.129 -6.721 1.00 95.12 100 TRP A C 1
ATOM 817 O O . TRP A 1 100 ? -7.541 8.796 -5.755 1.00 95.12 100 TRP A O 1
ATOM 827 N N . ASN A 1 101 ? -8.889 7.256 -6.667 1.00 96.50 101 ASN A N 1
ATOM 828 C CA . ASN A 1 101 ? -9.668 7.009 -5.454 1.00 96.50 101 ASN A CA 1
ATOM 829 C C . ASN A 1 101 ? -8.796 6.503 -4.292 1.00 96.50 101 ASN A C 1
ATOM 831 O O . ASN A 1 101 ? -8.946 6.946 -3.161 1.00 96.50 101 ASN A O 1
ATOM 835 N N . ILE A 1 102 ? -7.861 5.592 -4.567 1.00 97.06 102 ILE A N 1
ATOM 836 C CA . ILE A 1 102 ? -6.936 5.060 -3.562 1.00 97.06 102 ILE A CA 1
ATOM 837 C C . ILE A 1 102 ? -5.871 6.096 -3.207 1.00 97.06 102 ILE A C 1
ATOM 839 O O . ILE A 1 102 ? -5.542 6.238 -2.033 1.00 97.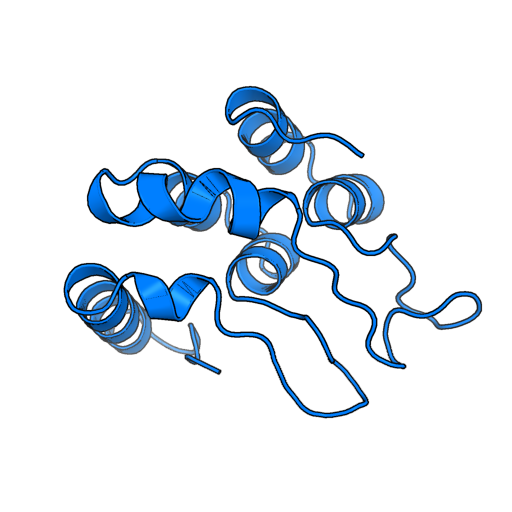06 102 ILE A O 1
ATOM 843 N N . ALA A 1 103 ? -5.366 6.849 -4.186 1.00 96.50 103 ALA A N 1
ATOM 844 C CA . ALA A 1 103 ? -4.436 7.943 -3.921 1.00 96.50 103 ALA A CA 1
ATOM 845 C C . ALA A 1 103 ? -5.059 9.001 -2.991 1.00 96.50 103 ALA A C 1
ATOM 847 O O . ALA A 1 103 ? -4.415 9.434 -2.041 1.00 96.50 103 ALA A O 1
ATOM 848 N N . GLU A 1 104 ? -6.328 9.361 -3.201 1.00 96.81 104 GLU A N 1
ATOM 849 C CA . GLU A 1 104 ? -7.064 10.287 -2.333 1.00 96.81 104 GLU A CA 1
ATOM 850 C C . GLU A 1 104 ? -7.213 9.744 -0.904 1.00 96.81 104 GLU A C 1
ATOM 852 O O . GLU A 1 104 ? -6.969 10.475 0.057 1.00 96.81 104 GLU A O 1
ATOM 857 N N . ILE A 1 105 ? -7.534 8.453 -0.752 1.00 97.06 105 ILE A N 1
ATOM 858 C CA . ILE A 1 105 ? -7.561 7.788 0.558 1.00 97.06 105 ILE A CA 1
ATOM 859 C C . ILE A 1 105 ? -6.189 7.902 1.236 1.00 97.06 105 ILE A C 1
ATOM 861 O O . ILE A 1 105 ? -6.104 8.356 2.374 1.00 97.06 105 ILE A O 1
ATOM 865 N N . LEU A 1 106 ? -5.108 7.542 0.542 1.00 96.50 106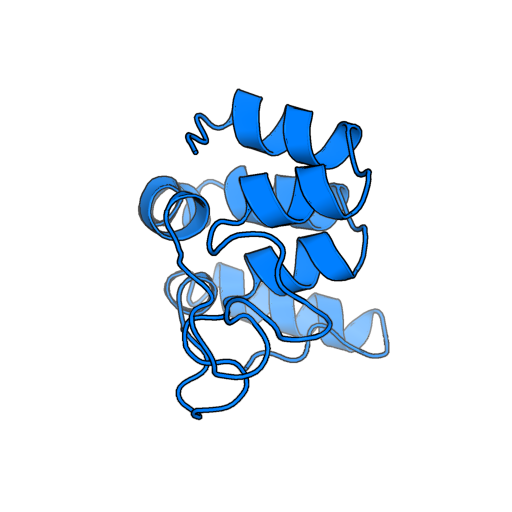 LEU A N 1
ATOM 866 C CA . LEU A 1 106 ? -3.749 7.595 1.090 1.00 96.50 106 LEU A CA 1
ATOM 867 C C . LEU A 1 106 ? -3.366 9.017 1.529 1.00 96.50 106 LEU A C 1
ATOM 869 O O . LEU A 1 106 ? -2.875 9.202 2.641 1.00 96.50 106 LEU A O 1
ATOM 873 N N . LEU A 1 107 ? -3.656 10.028 0.705 1.00 96.19 107 LEU A N 1
ATOM 874 C CA . LEU A 1 107 ? -3.408 11.436 1.032 1.00 96.19 107 LEU A CA 1
ATOM 875 C C . LEU A 1 107 ? -4.225 11.902 2.243 1.00 96.19 107 LEU A C 1
ATOM 877 O O . LEU A 1 107 ? -3.696 12.593 3.111 1.00 96.19 107 LEU A O 1
ATOM 881 N N . LYS A 1 108 ? -5.489 11.478 2.358 1.00 96.56 108 LYS A N 1
ATOM 882 C CA . LYS A 1 108 ? -6.341 11.762 3.524 1.00 96.56 108 LYS A CA 1
ATOM 883 C C . LYS A 1 108 ? -5.757 11.196 4.821 1.00 96.56 108 LYS A C 1
ATOM 885 O O . LYS A 1 108 ? -5.919 11.806 5.875 1.00 96.56 108 LYS A O 1
ATOM 890 N N . PHE A 1 109 ? -5.080 10.053 4.745 1.00 94.94 109 PHE A N 1
ATOM 891 C CA . PHE A 1 109 ? -4.387 9.434 5.875 1.00 94.94 109 PHE A CA 1
ATOM 892 C C . PHE A 1 109 ? -2.966 9.978 6.110 1.00 94.94 109 PHE A C 1
ATOM 894 O O . PHE A 1 109 ? -2.305 9.539 7.047 1.00 94.94 109 PHE A 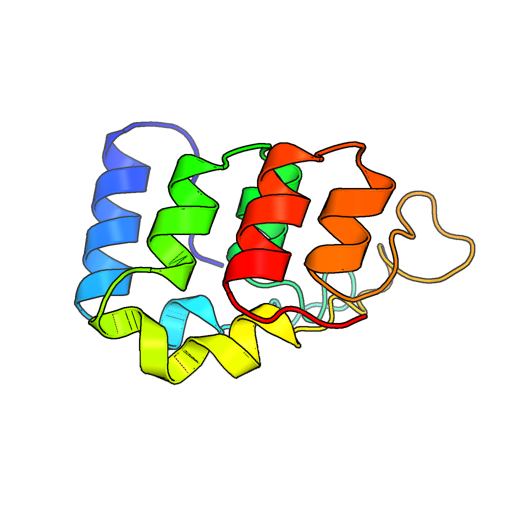O 1
ATOM 901 N N . GLY A 1 110 ? -2.516 10.962 5.322 1.00 93.56 110 GLY A N 1
ATOM 902 C CA . GLY A 1 110 ? -1.235 11.647 5.514 1.00 93.56 110 GLY A CA 1
ATOM 903 C C . GLY A 1 110 ? -0.062 11.044 4.743 1.00 93.56 110 GLY A C 1
ATOM 904 O O . GLY A 1 110 ? 1.082 11.255 5.135 1.00 93.56 110 GLY A O 1
ATOM 905 N N . ALA A 1 111 ? -0.314 10.289 3.669 1.00 91.56 111 ALA A N 1
ATOM 906 C CA . ALA A 1 111 ? 0.757 9.759 2.829 1.00 91.56 111 ALA A CA 1
ATOM 907 C C . ALA A 1 111 ? 1.583 10.883 2.183 1.00 91.56 111 ALA A C 1
ATOM 909 O O . ALA A 1 111 ? 1.029 11.855 1.664 1.00 91.56 111 ALA A O 1
ATOM 910 N N . SER A 1 112 ? 2.901 10.701 2.152 1.00 85.56 112 SER A N 1
ATOM 911 C CA . SER A 1 112 ? 3.842 11.521 1.387 1.00 85.56 112 SER A CA 1
ATOM 912 C C . SER A 1 112 ? 4.582 10.664 0.360 1.00 85.56 112 SER A C 1
ATOM 914 O O . SER A 1 112 ? 4.636 9.441 0.496 1.00 85.56 112 SER A O 1
ATOM 916 N N . MET A 1 113 ? 5.120 11.309 -0.679 1.00 69.00 113 MET A N 1
ATOM 917 C CA . MET A 1 113 ? 6.037 10.660 -1.626 1.00 69.00 113 MET A CA 1
ATOM 918 C C . MET A 1 113 ? 7.437 10.530 -1.045 1.00 69.00 113 MET A C 1
ATOM 920 O O . MET A 1 113 ? 7.832 11.444 -0.283 1.00 69.00 113 MET A O 1
#

pLDDT: mean 89.63, std 9.32, range [49.53, 97.06]

Sequence (113 aa):
MLFLYGTETHLNMARYLIINFPYTITQIYNKEEYYGEIVLHIAIIKRNPTMVEWLLGEEHNKAYLEQQLTSAASGVFFQEGRPCYYGETPLAFACCTNQWNIAEILLKFGASM